Protein AF-M2RFH1-F1 (afdb_monomer_lite)

Radius of gyration: 15.48 Å; chains: 1; bounding box: 28×35×45 Å

Foldseek 3Di:
DDPPDPDQDDPPPQDDDDDDVVVSVVVSVQQSQQQVLQVLLCVQAPPLQLWDDDPNTTGQLDPDQPPDLSNVLSVLSVVCVVVVHHNARSQCRRQNGDVRSVVSSVVSD

pLDDT: mean 78.64, std 19.59, range [30.27, 98.0]

Structure (mmCIF, N/CA/C/O backbone):
data_AF-M2RFH1-F1
#
_entry.id   AF-M2RFH1-F1
#
loop_
_atom_site.group_PDB
_atom_site.id
_atom_site.type_symbol
_atom_site.label_atom_id
_atom_site.label_alt_id
_atom_site.label_comp_id
_atom_site.label_asym_id
_atom_site.label_entity_id
_atom_site.label_seq_id
_atom_site.pdbx_PDB_ins_code
_atom_site.Cartn_x
_atom_site.Cartn_y
_atom_site.Cartn_z
_atom_site.occupancy
_atom_site.B_iso_or_equiv
_atom_site.auth_seq_id
_atom_site.auth_comp_id
_atom_site.auth_asym_id
_atom_site.auth_atom_id
_atom_site.pdbx_PDB_model_num
ATOM 1 N N . MET A 1 1 ? 3.255 -23.820 7.658 1.00 34.75 1 MET A N 1
ATOM 2 C CA . MET A 1 1 ? 3.961 -22.921 6.717 1.00 34.75 1 MET A CA 1
ATOM 3 C C . MET A 1 1 ? 3.566 -23.298 5.299 1.00 34.75 1 MET A C 1
ATOM 5 O O . MET A 1 1 ? 3.956 -24.364 4.844 1.00 34.75 1 MET A O 1
ATOM 9 N N . VAL A 1 2 ? 2.743 -22.487 4.632 1.00 30.27 2 VAL A N 1
ATOM 10 C CA . VAL A 1 2 ? 2.350 -22.716 3.231 1.00 30.27 2 VAL A CA 1
ATOM 11 C C . VAL A 1 2 ? 3.122 -21.727 2.370 1.00 30.27 2 VAL A C 1
ATOM 13 O O . VAL A 1 2 ? 2.789 -20.546 2.321 1.00 30.27 2 VAL A O 1
ATOM 16 N N . THR A 1 3 ? 4.178 -22.198 1.715 1.00 33.97 3 THR A N 1
ATOM 17 C CA . THR A 1 3 ? 4.949 -21.404 0.756 1.00 33.97 3 THR A CA 1
ATOM 18 C C . THR A 1 3 ? 4.105 -21.239 -0.506 1.00 33.97 3 THR A C 1
ATOM 20 O O . THR A 1 3 ? 4.087 -22.112 -1.374 1.00 33.97 3 THR A O 1
ATOM 23 N N . GLN A 1 4 ? 3.351 -20.144 -0.608 1.00 38.97 4 GLN A N 1
ATOM 24 C CA . GLN A 1 4 ? 2.677 -19.803 -1.857 1.00 38.97 4 GLN A CA 1
ATOM 25 C C . GLN A 1 4 ? 3.740 -19.398 -2.881 1.00 38.97 4 GLN A C 1
ATOM 27 O O . GLN A 1 4 ? 4.349 -18.335 -2.783 1.00 38.97 4 GLN A O 1
ATOM 32 N N . LYS A 1 5 ? 3.980 -20.275 -3.863 1.00 35.72 5 LYS A N 1
ATOM 33 C CA . LYS A 1 5 ? 4.750 -19.947 -5.066 1.00 35.72 5 LYS A CA 1
ATOM 34 C C . LYS A 1 5 ? 4.086 -18.750 -5.742 1.00 35.72 5 LYS A C 1
ATOM 36 O O . LYS A 1 5 ? 2.977 -18.869 -6.259 1.00 35.72 5 LYS A O 1
ATOM 41 N N . ILE A 1 6 ? 4.772 -17.611 -5.742 1.00 41.31 6 ILE A N 1
ATOM 42 C CA . ILE A 1 6 ? 4.393 -16.444 -6.535 1.00 41.31 6 ILE A CA 1
ATOM 43 C C . ILE A 1 6 ? 4.528 -16.855 -8.005 1.00 41.31 6 ILE A C 1
ATOM 45 O O . ILE A 1 6 ? 5.631 -17.003 -8.529 1.00 41.31 6 ILE A O 1
ATOM 49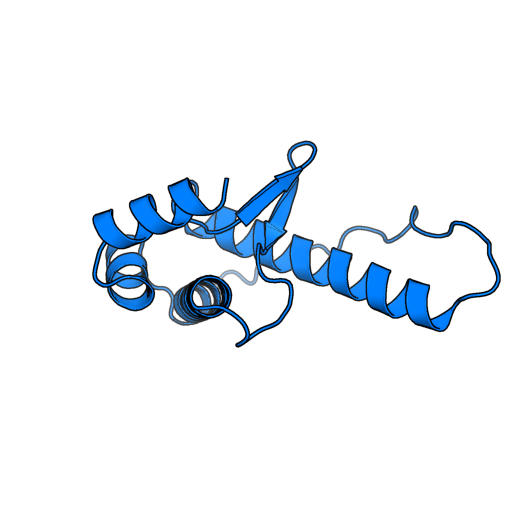 N N . LEU A 1 7 ? 3.394 -17.120 -8.651 1.00 36.09 7 LEU A N 1
ATOM 50 C CA . LEU A 1 7 ? 3.319 -17.392 -10.082 1.00 36.09 7 LEU A CA 1
ATOM 51 C C . LEU A 1 7 ? 3.572 -16.072 -10.817 1.00 36.09 7 LEU A C 1
ATOM 53 O O . LEU A 1 7 ? 2.706 -15.201 -10.862 1.00 36.09 7 LEU A O 1
ATOM 57 N N . LEU A 1 8 ? 4.780 -15.906 -11.354 1.00 44.94 8 LEU A N 1
ATOM 58 C CA . LEU A 1 8 ? 5.141 -14.754 -12.176 1.00 44.94 8 LEU A CA 1
ATOM 59 C C . LEU A 1 8 ? 4.428 -14.844 -13.539 1.00 44.94 8 LEU A C 1
ATOM 61 O O . LEU A 1 8 ? 4.641 -15.818 -14.264 1.00 44.94 8 LEU A O 1
ATOM 65 N N . PRO A 1 9 ? 3.592 -13.862 -13.924 1.00 47.34 9 PRO A N 1
ATOM 66 C CA . PRO A 1 9 ? 2.924 -13.879 -15.223 1.00 47.34 9 PRO A CA 1
ATOM 67 C C . PRO A 1 9 ? 3.922 -13.697 -16.373 1.00 47.34 9 PRO A C 1
ATOM 69 O O . PRO A 1 9 ? 4.863 -12.913 -16.269 1.00 47.34 9 PRO A O 1
ATOM 72 N N . SER A 1 10 ? 3.688 -14.406 -17.480 1.00 45.34 10 SER A N 1
ATOM 73 C CA . SER A 1 10 ? 4.520 -14.363 -18.688 1.00 45.34 10 SER A CA 1
ATOM 74 C C . SER A 1 10 ? 4.571 -12.956 -19.301 1.00 45.34 10 SER A C 1
ATOM 76 O O . SER A 1 10 ? 3.536 -12.353 -19.570 1.00 45.34 10 SER A O 1
ATOM 78 N N . LEU A 1 11 ? 5.783 -12.459 -19.573 1.00 52.75 11 LEU A N 1
ATOM 79 C CA . LEU A 1 11 ? 6.083 -11.130 -20.137 1.00 52.75 11 LEU A CA 1
ATOM 80 C C . LEU A 1 11 ? 5.765 -10.987 -21.646 1.00 52.75 11 LEU A C 1
ATOM 82 O O . LEU A 1 11 ? 6.204 -10.034 -22.292 1.00 52.75 11 LEU A O 1
ATOM 86 N N . LYS A 1 12 ? 5.018 -11.923 -22.245 1.00 41.50 12 LYS A N 1
ATOM 87 C CA . LYS A 1 12 ? 4.663 -11.894 -23.674 1.00 41.50 12 LYS A CA 1
ATOM 88 C C . LYS A 1 12 ? 3.603 -10.816 -23.946 1.00 41.50 12 LYS A C 1
ATOM 90 O O . LYS A 1 12 ? 2.412 -11.093 -23.899 1.00 41.50 12 LYS A O 1
ATOM 95 N N . GLY A 1 13 ? 4.040 -9.590 -24.237 1.00 46.78 13 GLY A N 1
ATOM 96 C CA . GLY A 1 13 ? 3.147 -8.509 -24.685 1.00 46.78 13 GLY A CA 1
ATOM 97 C C . GLY A 1 13 ? 3.727 -7.090 -24.692 1.00 46.78 13 GLY A C 1
ATOM 98 O O . GLY A 1 13 ? 3.057 -6.180 -25.168 1.00 46.78 13 GLY A O 1
ATOM 99 N N . TYR A 1 14 ? 4.948 -6.878 -24.187 1.00 50.56 14 TYR A N 1
ATOM 100 C CA . TYR A 1 14 ? 5.451 -5.529 -23.878 1.00 50.56 14 TYR A CA 1
ATOM 101 C C . TYR A 1 14 ? 6.373 -4.884 -24.924 1.00 50.56 14 TYR A C 1
ATOM 103 O O . TYR A 1 14 ? 6.786 -3.741 -24.747 1.00 50.56 14 TYR A O 1
ATOM 111 N N . THR 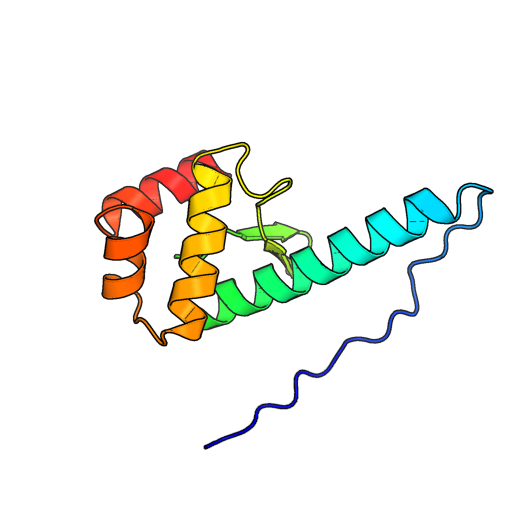A 1 15 ? 6.687 -5.558 -26.030 1.00 41.06 15 THR A N 1
ATOM 112 C CA . THR A 1 15 ? 7.581 -5.010 -27.059 1.00 41.06 15 THR A CA 1
ATOM 113 C C . THR A 1 15 ? 6.792 -4.221 -28.104 1.00 41.06 15 THR A C 1
ATOM 115 O O . THR A 1 15 ? 6.288 -4.798 -29.068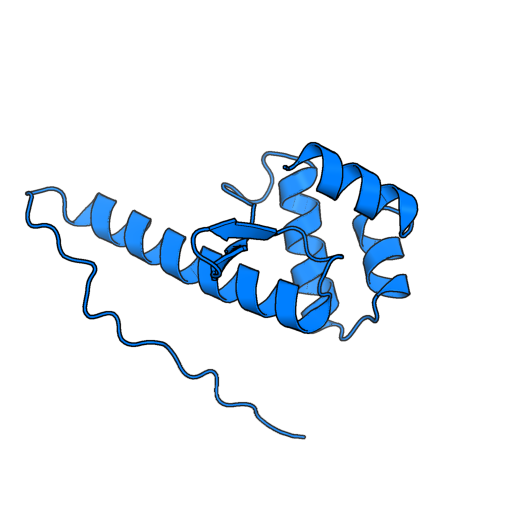 1.00 41.06 15 THR A O 1
ATOM 118 N N . LYS A 1 16 ? 6.704 -2.897 -27.946 1.00 48.38 16 LYS A N 1
ATOM 119 C CA . LYS A 1 16 ? 6.588 -1.999 -29.104 1.00 48.38 16 LYS A CA 1
ATOM 120 C C . LYS A 1 16 ? 8.009 -1.680 -29.567 1.00 48.38 16 LYS A C 1
ATOM 122 O O . LYS A 1 16 ? 8.823 -1.242 -28.770 1.00 48.38 16 LYS A O 1
ATOM 127 N N . GLN A 1 17 ? 8.314 -1.978 -30.827 1.00 48.78 17 GLN A N 1
ATOM 128 C CA . GLN A 1 17 ? 9.613 -1.691 -31.435 1.00 48.78 17 GLN A CA 1
ATOM 129 C C . GLN A 1 17 ? 9.763 -0.180 -31.657 1.00 48.78 17 GLN A C 1
ATOM 131 O O . GLN A 1 17 ? 8.949 0.416 -32.361 1.00 48.78 17 GLN A O 1
ATOM 136 N N . GLY A 1 18 ? 10.803 0.415 -31.069 1.00 42.50 18 GLY A N 1
ATOM 137 C CA . GLY A 1 18 ? 11.224 1.793 -31.325 1.00 42.50 18 GLY A CA 1
ATOM 138 C C . GLY A 1 18 ? 12.415 2.210 -30.456 1.00 42.50 18 GLY A C 1
ATOM 139 O O . GLY A 1 18 ? 12.210 2.662 -29.340 1.00 42.50 18 GLY A O 1
ATOM 140 N N . ASP A 1 19 ? 13.637 2.005 -30.962 1.00 46.16 19 ASP A N 1
ATOM 141 C CA . ASP A 1 19 ? 14.944 2.656 -30.678 1.00 46.16 19 ASP A CA 1
ATOM 142 C C . ASP A 1 19 ? 15.255 3.354 -29.323 1.00 46.16 19 ASP A C 1
ATOM 144 O O . ASP A 1 19 ? 16.126 4.215 -29.240 1.00 46.16 19 ASP A O 1
ATOM 148 N N . SER A 1 20 ? 14.639 2.940 -28.214 1.00 51.62 20 SER A N 1
ATOM 149 C CA . SER A 1 20 ? 14.822 3.521 -26.868 1.00 51.62 20 SER A CA 1
ATOM 150 C C . SER A 1 20 ? 14.859 2.441 -25.774 1.00 51.62 20 SER A C 1
ATOM 152 O O . SER A 1 20 ? 14.232 2.535 -24.721 1.00 51.62 20 SER A O 1
ATOM 154 N N . GLY A 1 21 ? 15.625 1.372 -26.024 1.00 55.19 21 GLY A N 1
ATOM 155 C CA . GLY A 1 21 ? 15.586 0.133 -25.233 1.00 55.19 21 GLY A CA 1
ATOM 156 C C . GLY A 1 21 ? 15.875 0.266 -23.728 1.00 55.19 21 GLY A C 1
ATOM 157 O O . GLY A 1 21 ? 15.409 -0.567 -22.957 1.00 55.19 21 GLY A O 1
ATOM 158 N N . GLY A 1 22 ? 16.603 1.299 -23.285 1.00 58.91 22 GLY A N 1
ATOM 159 C CA . GLY A 1 22 ? 16.867 1.546 -21.859 1.00 58.91 22 GLY A CA 1
ATOM 160 C C . GLY A 1 22 ? 15.646 2.067 -21.094 1.00 58.91 22 GLY A C 1
ATOM 161 O O . GLY A 1 22 ? 15.297 1.528 -20.041 1.00 58.91 22 GLY A O 1
ATOM 162 N N . ASP A 1 23 ? 14.957 3.063 -21.653 1.00 63.00 23 ASP A N 1
ATOM 163 C CA . ASP A 1 23 ? 13.762 3.662 -21.045 1.00 63.00 23 ASP A CA 1
ATOM 164 C C . ASP A 1 23 ? 12.584 2.683 -21.048 1.00 63.00 23 ASP A C 1
ATOM 166 O O . ASP A 1 23 ? 11.807 2.622 -20.090 1.00 63.00 23 ASP A O 1
ATOM 170 N N . ASP A 1 24 ? 12.499 1.838 -22.078 1.00 75.38 24 ASP A N 1
ATOM 171 C CA . ASP A 1 24 ? 11.507 0.771 -22.141 1.00 75.38 24 ASP A CA 1
ATOM 172 C C . ASP A 1 24 ? 11.706 -0.286 -21.051 1.00 75.38 24 ASP A C 1
ATOM 174 O O . ASP A 1 24 ? 10.725 -0.718 -20.444 1.00 75.38 24 ASP A O 1
ATOM 178 N N . ILE A 1 25 ? 12.946 -0.674 -20.735 1.00 80.62 25 ILE A N 1
ATOM 179 C CA . ILE A 1 25 ? 13.211 -1.646 -19.662 1.00 80.62 25 ILE A CA 1
ATOM 180 C C . ILE A 1 25 ? 12.826 -1.070 -18.298 1.00 80.62 25 ILE A C 1
ATOM 182 O O . ILE A 1 25 ? 12.168 -1.758 -17.513 1.00 80.62 25 ILE A O 1
ATOM 186 N N . ILE A 1 26 ? 13.191 0.184 -18.016 1.00 79.44 26 ILE A N 1
ATOM 187 C CA . ILE A 1 26 ? 12.845 0.847 -16.749 1.00 79.44 26 ILE A CA 1
ATOM 188 C C . ILE A 1 26 ? 11.326 0.943 -16.606 1.00 79.44 26 ILE A C 1
ATOM 190 O O . ILE A 1 26 ? 10.780 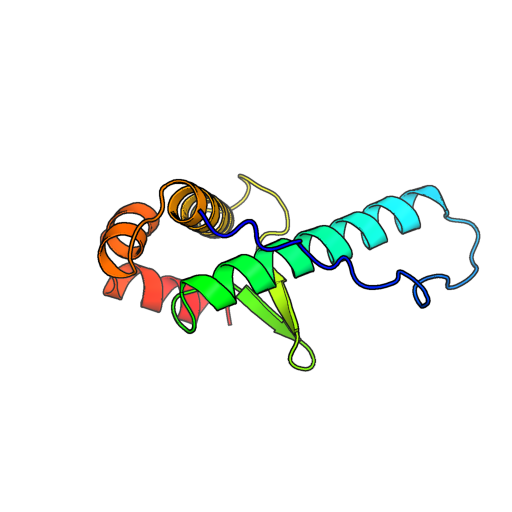0.617 -15.548 1.00 79.44 26 ILE A O 1
ATOM 194 N N . ARG A 1 27 ? 10.630 1.337 -17.676 1.00 80.38 27 ARG A N 1
ATOM 195 C CA . ARG A 1 27 ? 9.169 1.419 -17.691 1.00 80.38 27 ARG A CA 1
ATOM 196 C C . ARG A 1 27 ? 8.521 0.053 -17.466 1.00 80.38 27 ARG A C 1
ATOM 198 O O . ARG A 1 27 ? 7.661 -0.062 -16.597 1.00 80.38 27 ARG A O 1
ATOM 205 N N . ILE A 1 28 ? 8.950 -0.981 -18.192 1.00 84.44 28 ILE A N 1
ATOM 206 C CA . ILE A 1 28 ? 8.422 -2.349 -18.052 1.00 84.44 28 ILE A CA 1
ATOM 207 C C . ILE A 1 28 ? 8.647 -2.872 -16.631 1.00 84.44 28 ILE A C 1
ATOM 209 O O . ILE A 1 28 ? 7.737 -3.454 -16.038 1.00 84.44 28 ILE A O 1
ATOM 213 N N . LEU A 1 29 ? 9.832 -2.647 -16.059 1.00 84.25 29 LEU A N 1
ATOM 214 C CA . LEU A 1 29 ? 10.133 -3.058 -14.691 1.00 84.25 29 LEU A CA 1
ATOM 215 C C . LEU A 1 29 ? 9.265 -2.304 -13.678 1.00 84.25 29 LEU A C 1
ATOM 217 O O . LEU A 1 29 ? 8.710 -2.927 -12.775 1.00 84.25 29 LEU A O 1
ATOM 221 N N . GLY A 1 30 ? 9.103 -0.991 -13.844 1.00 83.50 30 GLY A N 1
ATOM 222 C CA . GLY A 1 30 ? 8.239 -0.172 -12.995 1.00 83.50 30 GLY A CA 1
ATOM 223 C C . GLY A 1 30 ? 6.778 -0.623 -13.040 1.00 83.50 30 GLY A C 1
ATOM 224 O O . GLY A 1 30 ? 6.158 -0.798 -11.992 1.00 83.50 30 GLY A O 1
ATOM 225 N N . GLU A 1 31 ? 6.243 -0.889 -14.234 1.00 84.75 31 GLU A N 1
ATOM 226 C CA . GLU A 1 31 ? 4.889 -1.431 -14.425 1.00 84.75 31 GLU A CA 1
ATOM 227 C C . GLU A 1 31 ? 4.736 -2.808 -13.765 1.00 84.75 31 GLU A C 1
ATOM 229 O O . GLU A 1 31 ? 3.744 -3.073 -13.078 1.00 84.75 31 GLU A O 1
ATOM 234 N N . PHE A 1 32 ? 5.731 -3.680 -13.935 1.00 88.00 32 PHE A N 1
ATOM 235 C CA . PHE A 1 32 ? 5.734 -5.010 -13.341 1.00 88.00 32 PHE A CA 1
ATOM 236 C C . PHE A 1 32 ? 5.751 -4.952 -11.806 1.00 88.00 32 PHE A C 1
ATOM 238 O O . PHE A 1 32 ? 4.896 -5.574 -11.170 1.00 88.00 32 PHE A O 1
ATOM 245 N N . VAL A 1 33 ? 6.676 -4.190 -11.214 1.00 87.50 33 VAL A N 1
ATOM 246 C CA . VAL A 1 33 ? 6.789 -4.027 -9.755 1.00 87.50 33 VAL A CA 1
ATOM 247 C C . VAL A 1 33 ? 5.529 -3.379 -9.194 1.00 87.50 33 VAL A C 1
ATOM 249 O O . VAL A 1 33 ? 4.967 -3.887 -8.225 1.00 87.50 33 VAL A O 1
ATOM 252 N N . GLY A 1 34 ? 5.044 -2.312 -9.833 1.00 89.12 34 GLY A N 1
ATOM 253 C CA . GLY A 1 34 ? 3.821 -1.625 -9.432 1.00 89.12 34 GLY A CA 1
ATOM 254 C C . GLY A 1 34 ? 2.632 -2.578 -9.381 1.00 89.12 34 GLY A C 1
ATOM 255 O O . GLY A 1 34 ? 1.908 -2.598 -8.389 1.00 89.12 34 GLY A O 1
ATOM 256 N N . ARG A 1 35 ? 2.469 -3.435 -10.393 1.00 90.88 35 ARG A N 1
ATOM 257 C CA . ARG A 1 35 ? 1.416 -4.456 -10.396 1.00 90.88 35 ARG A CA 1
ATOM 258 C C . ARG A 1 35 ? 1.588 -5.477 -9.274 1.00 90.88 35 ARG A C 1
ATOM 260 O O . ARG A 1 35 ? 0.632 -5.764 -8.568 1.00 90.88 35 ARG A O 1
ATOM 267 N N . VAL A 1 36 ? 2.786 -6.039 -9.106 1.00 91.62 36 VAL A N 1
ATOM 268 C CA . VAL A 1 36 ? 3.032 -7.063 -8.073 1.00 91.62 36 VAL A CA 1
ATOM 269 C C . VAL A 1 36 ? 2.718 -6.515 -6.685 1.00 91.62 36 VAL A C 1
ATOM 271 O O . VAL A 1 36 ? 2.008 -7.163 -5.921 1.00 91.62 36 VAL A O 1
ATOM 274 N N . VAL A 1 37 ? 3.195 -5.310 -6.374 1.00 91.62 37 VAL A N 1
ATOM 275 C CA . VAL A 1 37 ? 2.917 -4.670 -5.086 1.00 91.62 37 VAL A CA 1
ATOM 276 C C . VAL A 1 37 ? 1.428 -4.354 -4.946 1.00 91.62 37 VAL A C 1
ATOM 278 O O . VAL A 1 37 ? 0.851 -4.655 -3.907 1.00 91.62 37 VAL A O 1
ATOM 281 N N . GLY A 1 38 ? 0.786 -3.815 -5.987 1.00 92.31 38 GLY A N 1
ATOM 282 C CA . GLY A 1 38 ? -0.648 -3.511 -5.966 1.00 92.31 38 GLY A CA 1
ATOM 283 C C . GLY A 1 38 ? -1.511 -4.734 -5.654 1.00 92.31 38 GLY A C 1
ATOM 284 O O . GLY A 1 38 ? -2.357 -4.682 -4.765 1.00 92.31 38 GLY A O 1
ATOM 285 N N . GLU A 1 39 ? -1.249 -5.856 -6.320 1.00 93.62 39 GLU A N 1
ATOM 286 C CA . GLU A 1 39 ? -1.965 -7.114 -6.084 1.00 93.62 39 GLU A CA 1
ATOM 287 C C . GLU A 1 39 ? -1.687 -7.695 -4.690 1.00 93.62 39 GLU A C 1
ATOM 289 O O . GLU A 1 39 ? -2.605 -8.192 -4.039 1.00 93.62 39 GLU A O 1
ATOM 294 N N . ILE A 1 40 ? -0.446 -7.612 -4.190 1.00 94.88 40 ILE A N 1
ATOM 295 C CA . ILE A 1 40 ? -0.118 -8.041 -2.821 1.00 94.88 40 ILE A CA 1
ATOM 296 C C . ILE A 1 40 ? -0.921 -7.229 -1.806 1.00 94.88 40 ILE A C 1
ATOM 298 O O . ILE A 1 40 ? -1.539 -7.813 -0.916 1.00 94.88 40 ILE A O 1
ATOM 302 N N . LEU A 1 41 ? -0.932 -5.903 -1.934 1.00 94.69 41 LEU A N 1
ATOM 303 C CA . LEU A 1 41 ? -1.636 -5.034 -0.995 1.00 94.69 41 LEU A CA 1
ATOM 304 C C . LEU A 1 41 ? -3.146 -5.270 -1.040 1.00 94.69 41 LEU A C 1
ATOM 306 O O . LEU A 1 41 ? -3.750 -5.498 0.006 1.00 94.69 41 LEU A O 1
ATOM 310 N N . TYR A 1 42 ? -3.740 -5.300 -2.236 1.00 95.12 42 TYR A N 1
ATOM 311 C CA . TYR A 1 42 ? -5.177 -5.537 -2.389 1.00 95.12 42 TYR A CA 1
ATOM 312 C C . TYR A 1 42 ? -5.594 -6.908 -1.849 1.00 95.12 42 TYR A C 1
ATOM 314 O O . TYR A 1 42 ? -6.627 -7.042 -1.203 1.00 95.12 42 TYR A O 1
ATOM 322 N N . ARG A 1 43 ? -4.767 -7.939 -2.038 1.00 95.62 43 ARG A N 1
ATOM 323 C CA . ARG A 1 43 ? -5.051 -9.273 -1.502 1.00 95.62 43 ARG A CA 1
ATOM 324 C C . ARG A 1 43 ? -5.045 -9.331 0.027 1.00 95.62 43 ARG A C 1
ATOM 326 O O . ARG A 1 43 ? -5.772 -10.150 0.581 1.00 95.62 43 ARG A O 1
ATOM 333 N N . ASN A 1 44 ? -4.205 -8.534 0.687 1.00 96.69 44 ASN A N 1
ATOM 334 C CA . ASN A 1 44 ? -4.097 -8.543 2.147 1.00 96.69 44 ASN A CA 1
ATOM 335 C C . ASN A 1 44 ? -5.127 -7.623 2.812 1.00 96.69 44 ASN A C 1
ATOM 337 O O . ASN A 1 44 ? -5.667 -8.007 3.840 1.00 96.69 44 ASN A O 1
ATOM 341 N N . TYR A 1 45 ? -5.419 -6.458 2.222 1.00 95.69 45 TYR A N 1
ATOM 342 C CA . TYR A 1 45 ? -6.215 -5.408 2.877 1.00 95.69 45 TYR A CA 1
ATOM 343 C C . TYR A 1 45 ? -7.468 -4.970 2.105 1.00 95.69 45 TYR A C 1
ATOM 345 O O . TYR A 1 45 ? -8.196 -4.090 2.562 1.00 95.69 45 TYR A O 1
ATOM 353 N N . GLY A 1 46 ? -7.729 -5.537 0.924 1.00 93.50 46 GLY A N 1
ATOM 354 C CA . GLY A 1 46 ? -8.914 -5.237 0.118 1.00 93.50 46 GLY A CA 1
ATOM 355 C C . GLY A 1 46 ? -9.100 -3.740 -0.128 1.00 93.50 46 GLY A C 1
ATOM 356 O O . GLY A 1 46 ? -8.202 -3.062 -0.627 1.00 93.50 46 GLY A O 1
ATOM 357 N N . ASP A 1 47 ? -10.263 -3.225 0.265 1.00 92.31 47 ASP A N 1
ATOM 358 C CA . ASP A 1 47 ? -10.652 -1.821 0.079 1.00 92.31 47 ASP A CA 1
ATOM 359 C C . ASP A 1 47 ? -9.845 -0.831 0.937 1.00 92.31 47 ASP A C 1
ATOM 361 O O . ASP A 1 47 ? -9.926 0.378 0.723 1.00 92.31 47 ASP A O 1
ATOM 365 N N . LEU A 1 48 ? -9.045 -1.320 1.891 1.00 93.62 48 LEU A N 1
ATOM 366 C CA . LEU A 1 48 ? -8.111 -0.499 2.665 1.00 93.62 48 LEU A CA 1
ATOM 367 C C . LEU A 1 48 ? -6.731 -0.385 2.003 1.00 93.62 48 LEU A C 1
ATOM 369 O O . LEU A 1 48 ? -5.881 0.363 2.488 1.00 93.62 48 LEU A O 1
ATOM 373 N N . ALA A 1 49 ? -6.475 -1.102 0.908 1.00 93.19 49 ALA A N 1
ATOM 374 C CA . ALA A 1 49 ? -5.213 -1.016 0.186 1.00 93.19 49 ALA A CA 1
ATOM 375 C C . ALA A 1 49 ? -5.117 0.288 -0.623 1.00 93.19 49 ALA A C 1
ATOM 377 O O . ALA A 1 49 ? -6.015 0.636 -1.389 1.00 93.19 49 ALA A O 1
ATOM 378 N N . ILE A 1 50 ? -3.984 0.984 -0.519 1.00 91.25 50 ILE A N 1
ATOM 379 C CA . ILE A 1 50 ? -3.723 2.208 -1.284 1.00 91.25 50 ILE A CA 1
ATOM 380 C C . ILE A 1 50 ? -3.190 1.825 -2.674 1.00 91.25 50 ILE A C 1
ATOM 382 O O . ILE A 1 50 ? -1.979 1.755 -2.925 1.00 91.25 50 ILE A O 1
ATOM 386 N N . VAL A 1 51 ? -4.117 1.532 -3.586 1.00 91.38 51 VAL A N 1
ATOM 387 C CA . VAL A 1 51 ? -3.829 1.022 -4.933 1.00 91.38 51 VAL A CA 1
ATOM 388 C C . VAL A 1 51 ? -4.612 1.771 -6.009 1.00 91.38 51 VAL A C 1
ATOM 390 O O . VAL A 1 51 ? -5.711 2.262 -5.788 1.00 91.38 51 VAL A O 1
ATOM 393 N N . LEU A 1 52 ? -4.057 1.825 -7.217 1.00 88.19 52 LEU A N 1
ATOM 394 C CA . LEU A 1 52 ? -4.754 2.275 -8.418 1.00 88.19 52 LEU A CA 1
ATOM 395 C C . LEU A 1 52 ? -5.392 1.074 -9.111 1.00 88.19 52 LEU A C 1
ATOM 397 O O . LEU A 1 52 ? -4.751 0.035 -9.264 1.00 88.19 52 LEU A O 1
ATOM 401 N N . LYS A 1 53 ? -6.623 1.232 -9.599 1.00 85.50 53 LYS A N 1
ATOM 402 C CA . LYS A 1 53 ? -7.311 0.205 -10.386 1.00 85.50 53 LYS A CA 1
ATOM 403 C C . LYS A 1 53 ? -7.348 0.600 -11.857 1.00 85.50 53 LYS A C 1
ATOM 405 O O . LYS A 1 53 ? -7.926 1.622 -12.217 1.00 85.50 53 LYS A O 1
ATOM 410 N N . PHE A 1 54 ? -6.790 -0.240 -12.723 1.00 82.62 54 PHE A N 1
ATOM 411 C CA . PHE A 1 54 ? -6.884 -0.075 -14.173 1.00 82.62 54 PHE A CA 1
ATOM 412 C C . PHE A 1 54 ? -7.232 -1.406 -14.833 1.00 82.62 54 PHE A C 1
ATOM 414 O O . PHE A 1 54 ? -6.515 -2.386 -14.668 1.00 82.62 54 PHE A O 1
ATOM 421 N N . ARG A 1 55 ? -8.340 -1.453 -15.588 1.00 83.25 55 ARG A N 1
ATOM 422 C CA . ARG A 1 55 ? -8.817 -2.670 -16.283 1.00 83.25 55 ARG A CA 1
ATOM 423 C C . ARG A 1 55 ? -8.855 -3.918 -15.378 1.00 83.25 55 ARG A C 1
ATOM 425 O O . ARG A 1 55 ? -8.434 -4.992 -15.791 1.00 83.25 55 ARG A O 1
ATOM 432 N N . ASN A 1 56 ? -9.362 -3.764 -14.151 1.00 83.19 56 ASN A N 1
ATOM 433 C CA . ASN A 1 56 ? -9.423 -4.807 -13.111 1.00 83.19 56 ASN A CA 1
ATOM 434 C C . ASN A 1 56 ? -8.072 -5.320 -12.584 1.00 83.19 56 ASN A C 1
ATOM 436 O O . ASN A 1 56 ? -8.044 -6.348 -11.919 1.00 83.19 56 ASN A O 1
ATOM 440 N N . ILE A 1 57 ? -6.980 -4.604 -12.839 1.00 82.88 57 ILE A N 1
ATOM 441 C CA . ILE A 1 57 ? -5.658 -4.896 -12.283 1.00 82.88 57 ILE A CA 1
ATOM 442 C C . ILE A 1 57 ? -5.317 -3.814 -11.258 1.00 82.88 57 ILE A C 1
ATOM 444 O O . ILE A 1 57 ? -5.548 -2.624 -11.520 1.00 82.88 57 ILE A O 1
ATOM 448 N N . HIS A 1 58 ? -4.771 -4.223 -10.114 1.00 87.88 58 HIS A N 1
ATOM 449 C CA . HIS A 1 58 ? -4.331 -3.317 -9.060 1.00 87.88 58 HIS A CA 1
ATOM 450 C C . HIS A 1 58 ? -2.848 -2.994 -9.219 1.00 87.88 58 HIS A C 1
ATOM 452 O O . HIS A 1 58 ? -2.001 -3.871 -9.392 1.00 87.88 58 HIS A O 1
ATOM 458 N N . PHE A 1 59 ? -2.526 -1.710 -9.140 1.00 87.69 59 PHE A N 1
ATOM 459 C CA . PHE A 1 59 ? -1.165 -1.198 -9.181 1.00 87.69 59 PHE A CA 1
ATOM 460 C C . PHE A 1 59 ? -0.883 -0.426 -7.899 1.00 87.69 59 PHE A C 1
ATOM 462 O O . PHE A 1 59 ? -1.742 0.295 -7.398 1.00 87.69 59 PHE A O 1
ATOM 469 N N . ALA A 1 60 ? 0.330 -0.537 -7.372 1.00 84.25 60 ALA A N 1
ATOM 470 C CA . ALA A 1 60 ? 0.780 0.319 -6.292 1.00 84.25 60 ALA A CA 1
ATOM 471 C C . ALA A 1 60 ? 0.715 1.778 -6.741 1.00 84.25 60 ALA A C 1
ATOM 473 O O . ALA A 1 60 ? 1.152 2.129 -7.839 1.00 84.25 60 ALA A O 1
ATOM 474 N N . SER A 1 61 ? 0.169 2.633 -5.885 1.00 74.19 61 SER A N 1
ATOM 475 C CA . SER A 1 61 ? -0.070 4.024 -6.253 1.00 74.19 61 SER A CA 1
ATOM 476 C C . SER A 1 61 ? 1.168 4.931 -6.101 1.00 74.19 61 SER A C 1
ATOM 478 O O . SER A 1 61 ? 1.064 6.134 -6.349 1.00 74.19 61 SER A O 1
ATOM 480 N N . PHE A 1 62 ? 2.343 4.406 -5.721 1.00 70.94 62 PHE A N 1
ATOM 481 C CA . PHE A 1 62 ? 3.550 5.228 -5.571 1.00 70.94 62 PHE A CA 1
ATOM 482 C C . PHE A 1 62 ? 4.366 5.308 -6.867 1.00 70.94 62 PHE A C 1
ATOM 484 O O . PHE A 1 62 ? 4.689 4.298 -7.487 1.00 70.94 62 PHE A O 1
ATOM 491 N N . ARG A 1 63 ? 4.731 6.532 -7.274 1.00 63.88 63 ARG A N 1
ATOM 492 C CA . ARG A 1 63 ? 5.615 6.779 -8.437 1.00 63.88 63 ARG A CA 1
ATOM 493 C C . ARG A 1 63 ? 7.072 7.022 -8.049 1.00 63.88 63 ARG A C 1
ATOM 495 O O . ARG A 1 63 ? 7.955 6.971 -8.897 1.00 63.88 63 ARG A O 1
ATOM 502 N N . SER A 1 64 ? 7.316 7.341 -6.782 1.00 63.94 64 SER A N 1
ATOM 503 C CA . SER A 1 64 ? 8.642 7.521 -6.205 1.00 63.94 64 SER A CA 1
ATOM 504 C C . SER A 1 64 ? 8.516 7.292 -4.707 1.00 63.94 64 SER A C 1
ATOM 506 O O . SER A 1 64 ? 7.779 8.044 -4.069 1.00 63.94 64 SER A O 1
ATOM 508 N N . PRO A 1 65 ? 9.223 6.320 -4.116 1.00 58.94 65 PRO A N 1
ATOM 509 C CA . PRO A 1 65 ? 9.301 6.257 -2.667 1.00 58.94 65 PRO A CA 1
ATOM 510 C C . PRO A 1 65 ? 9.818 7.617 -2.161 1.00 58.94 65 PRO A C 1
ATOM 512 O O . PRO A 1 65 ? 10.701 8.213 -2.780 1.00 58.94 65 PRO A O 1
ATOM 515 N N . LEU A 1 66 ? 9.241 8.130 -1.072 1.00 65.38 66 LEU A N 1
ATOM 516 C CA . LEU A 1 66 ? 9.671 9.337 -0.343 1.00 65.38 66 LEU A CA 1
ATOM 517 C C . LEU A 1 66 ? 9.286 10.725 -0.904 1.00 65.38 66 LEU A C 1
ATOM 519 O O . LEU A 1 66 ? 9.583 11.718 -0.243 1.00 65.38 66 LEU A O 1
ATOM 523 N N . ARG A 1 67 ? 8.629 10.863 -2.068 1.00 67.06 67 ARG A N 1
ATOM 524 C CA . ARG A 1 67 ? 8.262 12.213 -2.571 1.00 67.06 67 ARG A CA 1
ATOM 525 C C . ARG A 1 67 ? 7.025 12.800 -1.902 1.00 67.06 67 ARG A C 1
ATOM 527 O O . ARG A 1 67 ? 6.944 14.017 -1.745 1.00 67.06 67 ARG A O 1
ATOM 534 N N . LYS A 1 68 ? 6.044 11.963 -1.566 1.00 78.06 68 LYS A N 1
ATOM 535 C CA . LYS A 1 68 ? 4.780 12.386 -0.954 1.00 78.06 68 LYS A CA 1
ATOM 536 C C . LYS A 1 68 ? 4.452 11.520 0.254 1.00 78.06 68 LYS A C 1
ATOM 538 O O . LYS A 1 68 ? 4.802 10.344 0.297 1.00 78.06 68 LYS A O 1
ATOM 543 N N . VAL A 1 69 ? 3.702 12.090 1.199 1.00 80.44 69 VAL A N 1
ATOM 544 C CA . VAL A 1 69 ? 3.161 11.363 2.365 1.00 80.44 69 VAL A CA 1
ATOM 545 C C . VAL A 1 69 ? 2.396 10.114 1.921 1.00 80.44 69 VAL A C 1
ATOM 547 O O . VAL A 1 69 ? 2.583 9.041 2.477 1.00 80.44 69 VAL A O 1
ATOM 550 N N . HIS A 1 70 ? 1.620 10.235 0.845 1.00 83.94 70 HIS A N 1
ATOM 551 C CA . HIS A 1 70 ? 0.930 9.116 0.218 1.00 83.94 70 HIS A CA 1
ATOM 552 C C . HIS A 1 70 ? 1.876 7.956 -0.159 1.00 83.94 70 HIS A C 1
ATOM 554 O O . HIS A 1 70 ? 1.589 6.804 0.153 1.00 83.94 70 HIS A O 1
ATOM 560 N N . ASP A 1 71 ? 3.026 8.243 -0.781 1.00 83.81 71 ASP A N 1
ATOM 561 C CA . ASP A 1 71 ? 3.990 7.209 -1.183 1.00 83.81 71 ASP A CA 1
ATOM 562 C C . ASP A 1 71 ? 4.556 6.471 0.042 1.00 83.81 71 ASP A C 1
ATOM 564 O O . ASP A 1 71 ? 4.734 5.254 0.008 1.00 83.81 71 ASP A O 1
ATOM 568 N N . MET A 1 72 ? 4.774 7.193 1.149 1.00 87.19 72 MET A N 1
ATOM 569 C CA . MET A 1 72 ? 5.179 6.596 2.427 1.00 87.19 72 MET A CA 1
ATOM 570 C C . MET A 1 72 ? 4.112 5.662 2.990 1.00 87.19 72 MET A C 1
ATOM 572 O O . MET A 1 72 ? 4.448 4.601 3.510 1.00 87.19 72 MET A O 1
ATOM 576 N N . CYS A 1 73 ? 2.833 6.022 2.877 1.00 90.69 73 CYS A N 1
ATOM 577 C CA . CYS A 1 73 ? 1.738 5.180 3.344 1.00 90.69 73 CYS A CA 1
ATOM 578 C C . CYS A 1 73 ? 1.669 3.851 2.577 1.00 90.69 73 CYS A C 1
ATOM 580 O O . CYS A 1 73 ? 1.477 2.813 3.206 1.00 90.69 73 CYS A O 1
ATOM 582 N N . VAL A 1 74 ? 1.917 3.844 1.260 1.00 90.38 74 VAL A N 1
ATOM 583 C CA . VAL A 1 74 ? 1.981 2.588 0.485 1.00 90.38 74 VAL A CA 1
ATOM 584 C C . VAL A 1 74 ? 3.145 1.700 0.949 1.00 90.38 74 VAL A C 1
ATOM 586 O O . VAL A 1 74 ? 2.979 0.490 1.095 1.00 90.38 74 VAL A O 1
ATOM 589 N N . ILE A 1 75 ? 4.316 2.286 1.232 1.00 91.12 75 ILE A N 1
ATOM 590 C CA . ILE A 1 75 ? 5.477 1.540 1.758 1.00 91.12 75 ILE A CA 1
ATOM 591 C C . ILE A 1 75 ? 5.166 0.962 3.139 1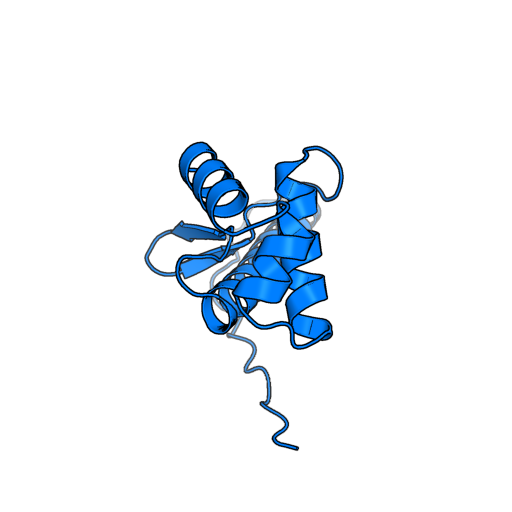.00 91.12 75 ILE A C 1
ATOM 593 O O . ILE A 1 75 ? 5.441 -0.211 3.382 1.00 91.12 75 ILE A O 1
ATOM 597 N N . LYS A 1 76 ? 4.548 1.751 4.023 1.00 93.38 76 LYS A N 1
ATOM 598 C CA . LYS A 1 76 ? 4.122 1.276 5.343 1.00 93.38 76 LYS A CA 1
ATOM 599 C C . LYS A 1 76 ? 3.130 0.120 5.241 1.00 93.38 76 LYS A C 1
ATOM 601 O O . LYS A 1 76 ? 3.266 -0.836 5.990 1.00 93.38 76 LYS A O 1
ATOM 606 N N . GLN A 1 77 ? 2.187 0.152 4.296 1.00 94.50 77 GLN A N 1
ATOM 607 C CA . GLN A 1 77 ? 1.292 -0.988 4.064 1.00 94.50 77 GLN A CA 1
ATOM 608 C C . GLN A 1 77 ? 2.062 -2.242 3.638 1.00 94.50 77 GLN A C 1
ATOM 610 O O . GLN A 1 77 ? 1.751 -3.338 4.101 1.00 94.50 77 GLN A O 1
ATOM 615 N N . LEU A 1 78 ? 3.087 -2.098 2.796 1.00 94.31 78 LEU A N 1
ATOM 616 C CA . LEU A 1 78 ? 3.926 -3.222 2.373 1.00 94.31 78 LEU A CA 1
ATOM 617 C C . LEU A 1 78 ? 4.755 -3.798 3.533 1.00 94.31 78 LEU A C 1
ATOM 619 O O . LEU A 1 78 ? 4.894 -5.018 3.656 1.00 94.31 78 LEU A O 1
ATOM 623 N N . GLU A 1 79 ? 5.266 -2.937 4.411 1.00 95.56 79 GLU A N 1
ATOM 624 C CA . GLU A 1 79 ? 5.910 -3.349 5.661 1.00 95.56 79 GLU A CA 1
ATOM 625 C C . GLU A 1 79 ? 4.921 -4.085 6.573 1.00 95.56 79 GLU A C 1
ATOM 627 O O . GLU A 1 79 ? 5.223 -5.181 7.038 1.00 95.56 79 GLU A O 1
ATOM 632 N N . SER A 1 80 ? 3.704 -3.559 6.742 1.00 97.50 80 SER A N 1
ATOM 633 C CA . SER A 1 80 ? 2.638 -4.208 7.513 1.00 97.50 80 SER A CA 1
ATOM 634 C C . SER A 1 80 ? 2.324 -5.617 7.003 1.00 97.50 80 SER A C 1
ATOM 636 O O . SER A 1 80 ? 2.136 -6.518 7.816 1.00 97.50 80 SER A O 1
ATOM 638 N N . VAL A 1 81 ? 2.345 -5.851 5.678 1.00 96.44 81 VAL A N 1
ATOM 639 C CA . VAL A 1 81 ? 2.191 -7.212 5.118 1.00 96.44 81 VAL A CA 1
ATOM 640 C C . VAL A 1 81 ? 3.318 -8.129 5.595 1.00 96.44 81 VAL A C 1
ATOM 642 O O . VAL A 1 81 ? 3.067 -9.268 5.986 1.00 96.44 81 VAL A O 1
ATOM 645 N N . SER A 1 82 ? 4.559 -7.637 5.578 1.00 95.50 82 SER A N 1
ATOM 646 C CA . SER A 1 82 ? 5.739 -8.403 6.005 1.00 95.50 82 SER A CA 1
ATOM 647 C C . SER A 1 82 ? 5.718 -8.711 7.506 1.00 95.50 82 SER A C 1
ATOM 649 O O . SER A 1 82 ? 6.196 -9.762 7.923 1.00 95.50 82 SER A O 1
ATOM 651 N N . CYS A 1 83 ? 5.123 -7.821 8.301 1.00 97.00 83 CYS A N 1
ATOM 652 C CA . CYS A 1 83 ? 4.918 -7.987 9.738 1.00 97.00 83 CYS A CA 1
ATOM 653 C C . CYS A 1 83 ? 3.617 -8.730 10.098 1.00 97.00 83 CYS A C 1
ATOM 655 O O . CYS A 1 83 ? 3.339 -8.902 11.282 1.00 97.00 83 CYS A O 1
ATOM 657 N N . HIS A 1 84 ? 2.838 -9.180 9.107 1.00 96.44 84 HIS A N 1
ATOM 658 C CA . HIS A 1 84 ? 1.555 -9.871 9.285 1.00 96.44 84 HIS A CA 1
ATOM 659 C C . HIS A 1 84 ? 0.512 -9.091 10.097 1.00 96.44 84 HIS A C 1
ATOM 661 O O . HIS A 1 84 ? -0.269 -9.687 10.839 1.00 96.44 84 HIS A O 1
ATOM 667 N N . TYR A 1 85 ? 0.489 -7.767 9.952 1.00 98.00 85 TYR A N 1
ATOM 668 C CA . TYR A 1 85 ? -0.504 -6.932 10.622 1.00 98.00 85 TYR A CA 1
ATOM 669 C C . TYR A 1 85 ? -1.896 -7.167 10.043 1.00 98.00 85 TYR A C 1
ATOM 671 O O . TYR A 1 85 ? -2.063 -7.331 8.832 1.00 98.00 85 TYR A O 1
ATOM 679 N N . ASN A 1 86 ? -2.899 -7.152 10.915 1.00 96.25 86 ASN A N 1
ATOM 680 C CA . ASN A 1 86 ? -4.296 -7.109 10.499 1.00 96.25 86 ASN A CA 1
ATOM 681 C C . ASN A 1 86 ? -4.708 -5.688 10.059 1.00 96.25 86 ASN A C 1
ATOM 683 O O . ASN A 1 86 ? -3.935 -4.734 10.170 1.00 96.25 86 ASN A O 1
ATOM 687 N N . ASP A 1 87 ? -5.940 -5.540 9.569 1.00 96.31 87 ASP A N 1
ATOM 688 C CA . ASP A 1 87 ? -6.470 -4.269 9.060 1.00 96.31 87 ASP A CA 1
ATOM 689 C C . ASP A 1 87 ? -6.383 -3.114 10.071 1.00 96.31 87 ASP A C 1
ATOM 691 O O . ASP A 1 87 ? -6.066 -1.985 9.693 1.00 96.31 87 ASP A O 1
ATOM 695 N N . GLU A 1 88 ? -6.657 -3.374 11.351 1.00 95.88 88 GLU A N 1
ATOM 696 C CA . GLU A 1 88 ? -6.659 -2.351 12.401 1.00 95.88 88 GLU A CA 1
ATOM 697 C C . GLU A 1 88 ? -5.235 -1.923 12.761 1.00 95.88 88 GLU A C 1
ATOM 699 O O . GLU A 1 88 ? -4.943 -0.725 12.821 1.00 95.88 88 GLU A O 1
ATOM 704 N N . GLU A 1 89 ? -4.334 -2.892 12.934 1.00 97.38 89 GLU A N 1
ATOM 705 C CA . GLU A 1 89 ? -2.910 -2.660 13.199 1.00 97.38 89 GLU A CA 1
ATOM 706 C C . GLU A 1 89 ? -2.255 -1.892 12.046 1.00 97.38 89 GLU A C 1
ATOM 708 O O . GLU A 1 89 ? -1.552 -0.899 12.263 1.00 97.38 89 GLU A O 1
ATOM 713 N N . MET A 1 90 ? -2.537 -2.309 10.809 1.00 97.31 90 MET A N 1
ATOM 714 C CA . MET A 1 90 ? -2.067 -1.640 9.601 1.00 97.31 90 MET A CA 1
ATOM 715 C C . MET A 1 90 ? -2.604 -0.210 9.529 1.00 97.31 90 MET A C 1
ATOM 717 O O . MET A 1 90 ? -1.828 0.728 9.337 1.00 97.31 90 MET A O 1
ATOM 721 N N . ALA A 1 91 ? -3.907 -0.004 9.731 1.00 96.12 91 ALA A N 1
ATOM 722 C CA . ALA A 1 91 ? -4.495 1.328 9.656 1.00 96.12 91 ALA A CA 1
ATOM 723 C C . ALA A 1 91 ? -3.936 2.271 10.734 1.00 96.12 91 ALA A C 1
ATOM 725 O O . ALA A 1 91 ? -3.663 3.446 10.454 1.00 96.12 91 ALA A O 1
ATOM 726 N N . LEU A 1 92 ? -3.713 1.759 11.949 1.00 96.00 92 LEU A N 1
ATOM 727 C CA . LEU A 1 92 ? -3.075 2.499 13.035 1.00 96.00 92 LEU A CA 1
ATOM 728 C C . LEU A 1 92 ? -1.636 2.892 12.679 1.00 96.00 92 LEU A C 1
ATOM 730 O O . LEU A 1 92 ? -1.252 4.049 12.850 1.00 96.00 92 LEU A O 1
ATOM 734 N N . TYR A 1 93 ? -0.856 1.968 12.124 1.00 95.50 93 TYR A N 1
ATOM 735 C CA . TYR A 1 93 ? 0.535 2.220 11.747 1.00 95.50 93 TYR A CA 1
ATOM 736 C C . TYR A 1 93 ? 0.687 3.204 10.570 1.00 95.50 93 TYR A C 1
ATOM 738 O O . TYR A 1 93 ? 1.576 4.072 10.549 1.00 95.50 93 TYR A O 1
ATOM 746 N N . V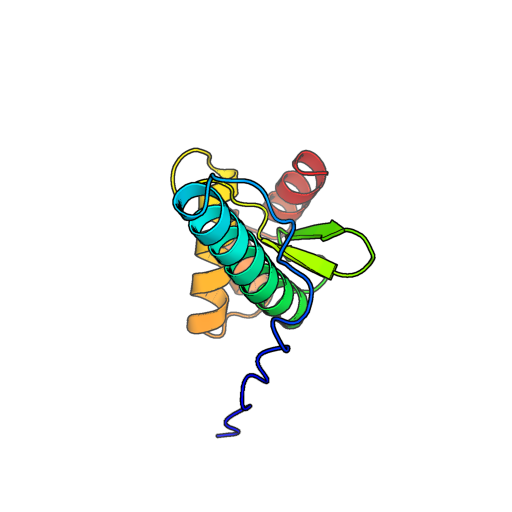AL A 1 94 ? -0.185 3.075 9.571 1.00 93.06 94 VAL A N 1
ATOM 747 C CA . VAL A 1 94 ? -0.118 3.835 8.319 1.00 93.06 94 VAL A CA 1
ATOM 748 C C . VAL A 1 94 ? -0.628 5.262 8.507 1.00 93.06 94 VAL A C 1
ATOM 750 O O . VAL A 1 94 ? 0.066 6.203 8.111 1.00 93.06 94 VAL A O 1
ATOM 753 N N . CYS A 1 95 ? -1.800 5.426 9.130 1.00 92.19 95 CYS A N 1
ATOM 754 C CA . CYS A 1 95 ? -2.519 6.703 9.208 1.00 92.19 95 CYS A CA 1
ATOM 755 C C . CYS A 1 95 ? -3.144 6.993 10.584 1.00 92.19 95 CYS A C 1
ATOM 757 O O . CYS A 1 95 ? -4.085 7.783 10.662 1.00 92.19 95 CYS A O 1
ATOM 759 N N . TYR A 1 96 ? -2.632 6.398 11.665 1.00 91.06 96 TYR A N 1
ATOM 760 C CA . TYR A 1 96 ? -3.161 6.582 13.025 1.00 91.06 96 TYR A CA 1
ATOM 761 C C . TYR A 1 96 ? -4.633 6.163 13.175 1.00 91.06 96 TYR A C 1
ATOM 763 O O . TYR A 1 96 ? -5.341 6.657 14.049 1.00 91.06 96 TYR A O 1
ATOM 771 N N . GLY A 1 97 ? -5.092 5.241 12.325 1.00 92.19 97 GLY A N 1
ATOM 772 C CA . GLY A 1 97 ? -6.413 4.631 12.398 1.00 92.19 97 GLY A CA 1
ATOM 773 C C . GLY A 1 97 ? -7.117 4.550 11.046 1.00 92.19 97 GLY A C 1
ATOM 774 O O . GLY A 1 97 ? -6.702 5.142 10.044 1.00 92.19 97 GLY A O 1
ATOM 775 N N . LYS A 1 98 ? -8.228 3.809 11.036 1.00 92.69 98 LYS A N 1
ATOM 776 C CA . LYS A 1 98 ? -9.008 3.510 9.828 1.00 92.69 98 LYS A CA 1
ATOM 777 C C . LYS A 1 98 ? -9.589 4.759 9.167 1.00 92.69 98 LYS A C 1
ATOM 779 O O . LYS A 1 98 ? -9.476 4.910 7.957 1.00 92.69 98 LYS A O 1
ATOM 784 N N . GLU A 1 99 ? -10.111 5.704 9.949 1.00 92.81 99 GLU A N 1
ATOM 785 C CA . GLU A 1 99 ? -10.653 6.959 9.406 1.00 92.81 99 GLU A CA 1
ATOM 786 C C . GLU A 1 99 ? -9.605 7.786 8.650 1.00 92.81 99 GLU A C 1
ATOM 788 O O . GLU A 1 99 ? -9.906 8.390 7.617 1.00 92.81 99 GLU A O 1
ATOM 793 N N . GLY A 1 100 ? -8.372 7.836 9.165 1.00 90.88 100 GLY A N 1
ATOM 794 C CA . GLY A 1 100 ? -7.269 8.542 8.516 1.00 90.88 100 GLY A CA 1
ATOM 795 C C . GLY A 1 100 ? -6.905 7.891 7.184 1.00 90.88 100 GLY A C 1
ATOM 796 O O . GLY A 1 100 ? -6.744 8.583 6.177 1.00 90.88 100 GLY A O 1
ATOM 797 N N . LEU A 1 101 ? -6.849 6.559 7.173 1.00 92.25 101 LEU A N 1
ATOM 798 C CA . LEU A 1 101 ? -6.559 5.772 5.980 1.00 92.25 101 LEU A CA 1
ATOM 799 C C . LEU A 1 101 ? -7.644 5.935 4.904 1.00 92.25 101 LEU A C 1
ATOM 801 O O . LEU A 1 101 ? -7.330 6.197 3.745 1.00 92.25 101 LEU A O 1
ATOM 805 N N . GLU A 1 102 ? -8.921 5.867 5.275 1.00 91.88 102 GLU A N 1
ATOM 806 C CA . GLU A 1 102 ? -10.036 6.048 4.336 1.00 91.88 102 GLU A CA 1
ATOM 807 C C . GLU A 1 102 ? -10.057 7.452 3.715 1.00 91.88 102 GLU A C 1
ATOM 809 O O . GLU A 1 102 ? -10.340 7.605 2.523 1.00 91.88 102 GLU A O 1
ATOM 814 N N . LYS A 1 103 ? -9.736 8.493 4.497 1.00 90.25 103 LYS A N 1
ATOM 815 C CA . LYS A 1 103 ? -9.593 9.864 3.975 1.00 90.25 103 LYS A CA 1
ATOM 816 C C . LYS A 1 103 ? -8.463 9.953 2.952 1.00 90.25 103 LYS A C 1
ATOM 818 O O . LYS A 1 103 ? -8.647 10.585 1.914 1.00 90.25 103 LYS A O 1
ATOM 823 N N . LEU A 1 104 ? -7.328 9.309 3.223 1.00 87.31 104 LEU A N 1
ATOM 824 C CA . LEU A 1 104 ? -6.191 9.271 2.305 1.00 87.31 104 LEU A CA 1
ATOM 825 C C . LEU A 1 104 ? -6.546 8.569 0.984 1.00 87.31 104 LEU A C 1
ATOM 827 O O . LEU A 1 104 ? -6.249 9.096 -0.088 1.00 87.31 104 LEU A O 1
ATOM 831 N N . ILE A 1 105 ? -7.218 7.417 1.050 1.00 88.12 105 ILE A N 1
ATOM 832 C CA . ILE A 1 105 ? -7.653 6.663 -0.137 1.00 88.12 105 ILE A CA 1
ATOM 833 C C . ILE A 1 105 ? -8.604 7.509 -0.991 1.00 88.12 105 ILE A C 1
ATOM 835 O O . ILE A 1 105 ? -8.401 7.635 -2.197 1.00 88.12 105 ILE A O 1
ATOM 839 N N . LYS A 1 106 ? -9.584 8.180 -0.372 1.00 85.69 106 LYS A N 1
ATOM 840 C CA . LYS A 1 106 ? -10.531 9.063 -1.080 1.00 85.69 106 LYS A CA 1
ATOM 841 C C . LYS A 1 106 ? -9.867 10.248 -1.781 1.00 85.69 106 LYS A C 1
ATOM 843 O O . LYS A 1 106 ? -10.399 10.721 -2.772 1.00 85.69 106 LYS A O 1
ATOM 848 N N . GLN A 1 107 ? -8.742 10.747 -1.272 1.00 78.81 107 GLN A N 1
ATOM 849 C CA . GLN A 1 107 ? -7.991 11.841 -1.904 1.00 78.81 107 GLN A CA 1
ATOM 850 C C . GLN A 1 107 ? -7.110 11.374 -3.072 1.00 78.81 107 GLN A C 1
ATOM 852 O O . GLN A 1 107 ? -6.569 12.205 -3.801 1.00 78.81 107 GLN A O 1
ATOM 857 N N . SER A 1 108 ? -6.921 10.062 -3.212 1.00 67.88 108 SER A N 1
ATOM 858 C CA . SER A 1 108 ? -6.002 9.453 -4.180 1.00 67.88 108 SER A CA 1
ATOM 859 C C . SER A 1 108 ? -6.708 8.939 -5.443 1.00 67.88 108 SER A C 1
ATOM 861 O O . SER A 1 108 ? -6.032 8.579 -6.410 1.00 67.88 108 SER A O 1
ATOM 863 N N . HIS A 1 109 ? -8.046 8.937 -5.440 1.00 58.34 109 HIS A N 1
ATOM 864 C CA . HIS A 1 109 ? -8.937 8.586 -6.550 1.00 58.34 109 HIS A CA 1
ATOM 865 C C . HIS A 1 109 ? -9.659 9.821 -7.090 1.00 58.34 109 HIS A C 1
ATOM 867 O O . HIS A 1 109 ? -9.869 9.857 -8.324 1.00 58.34 109 HIS A O 1
#

Organism: NCBI:txid885311

Sequence (109 aa):
MVTQKILLPSLKGYTKQGDSGGDDIIRILGEFVGRVVGEILYRNYGDLAIVLKFRNIHFASFRSPLRKVHDMCVIKQLESVSCHYNDEEMALYVCYGKEGLEKLIKQSH

Secondary structure (DSSP, 8-state):
-------PPP-TT-----S-HHHHHHHHHHHHHHHHHHHHHHHHHGGGS-EEEETTEEEE--SSTTSSHHHHHHHHHHHHHHTT--HHHHHHHHHSSHHHHHHHHHHH-